Protein AF-A0A060C1J8-F1 (afdb_monomer)

InterPro domains:
  IPR013737 Bacterial alpha-L-rhamnosidase N-terminal [PF08531] (2-87)
  IPR016007 Alpha-L-rhamnosidase [PTHR33307] (3-125)

Foldseek 3Di:
DDDDAFDDDDWACEPQAAFDDPVRDGRPNHNDDDDWDWDWDQDPVRDIDIDTDDQADKDDDAQFPHDHPVPHTGGNPVGDPCCNPPPRHGPPIDGDDDDPDPPPDDDDDDPDDDDDDPDDDDDPDDDDPPPPDDDDDDDDDDDDDD

Sequence (146 aa):
HQGDIQLGVVVADGRYRGHLGYVDRRAVYGSRLALLAQIEILTADGSTQRVVTDERWMVGHGPIRHADPIHGERVDLRVDSRWLEPGQLPPGARAAVLHRGHVTRRLVAEDVDRVQQIGQRSAVSHVSPSARRCSTSVRISQAQRA

Structure (mmCIF, N/CA/C/O backbone):
data_AF-A0A060C1J8-F1
#
_entry.id   AF-A0A060C1J8-F1
#
loop_
_atom_site.group_PDB
_atom_site.id
_atom_site.type_symbol
_atom_site.label_atom_id
_atom_site.label_alt_id
_atom_site.label_comp_id
_atom_site.label_asym_id
_atom_site.label_entity_id
_atom_site.label_seq_id
_atom_site.pdbx_PDB_ins_code
_atom_site.Cartn_x
_atom_site.Cartn_y
_atom_site.Cartn_z
_atom_site.occupancy
_atom_site.B_iso_or_equiv
_atom_site.auth_seq_id
_atom_site.auth_comp_id
_atom_site.auth_asym_id
_atom_site.auth_atom_id
_atom_site.pdbx_PDB_model_num
ATOM 1 N N . HIS A 1 1 ? -8.556 17.235 18.858 1.00 50.66 1 HIS A N 1
ATOM 2 C CA . HIS A 1 1 ? -9.672 17.664 17.990 1.00 50.66 1 HIS A CA 1
ATOM 3 C C . HIS A 1 1 ? -10.603 16.486 17.776 1.00 50.66 1 HIS A C 1
ATOM 5 O O . HIS A 1 1 ? -10.103 15.376 17.654 1.00 50.66 1 HIS A O 1
ATOM 11 N N . GLN A 1 2 ? -11.917 16.711 17.792 1.00 70.19 2 GLN A N 1
ATOM 12 C CA . GLN A 1 2 ? -12.904 15.695 17.416 1.00 70.19 2 GLN A CA 1
ATOM 13 C C . GLN A 1 2 ? -13.219 15.844 15.927 1.00 70.19 2 GLN A C 1
ATOM 15 O O . GLN A 1 2 ? -13.367 16.966 15.445 1.00 70.19 2 GLN A O 1
ATOM 20 N N . GLY A 1 3 ? -13.278 14.725 15.215 1.00 82.75 3 GLY A N 1
ATOM 21 C CA . GLY A 1 3 ? -13.577 14.670 13.790 1.00 82.75 3 GLY A CA 1
ATOM 22 C C . GLY A 1 3 ? -13.433 13.248 13.263 1.00 82.75 3 GLY A C 1
ATOM 23 O O . GLY A 1 3 ? -12.759 12.421 13.882 1.00 82.75 3 GLY A O 1
ATOM 24 N N . ASP A 1 4 ? -14.072 12.978 12.130 1.00 88.25 4 ASP A N 1
ATOM 25 C CA . ASP A 1 4 ? -13.974 11.687 11.460 1.00 88.25 4 ASP A CA 1
ATOM 26 C C . ASP A 1 4 ? -12.592 11.532 10.820 1.00 88.25 4 ASP A C 1
ATOM 28 O O . ASP A 1 4 ? -12.100 12.427 10.129 1.00 88.25 4 ASP A O 1
ATOM 32 N N . ILE A 1 5 ? -11.962 10.380 11.050 1.00 89.69 5 ILE A N 1
ATOM 33 C CA . ILE A 1 5 ? -10.663 10.032 10.474 1.00 89.69 5 ILE A CA 1
ATOM 34 C C . ILE A 1 5 ? -10.876 8.877 9.505 1.00 89.69 5 ILE A C 1
ATOM 36 O O . ILE A 1 5 ? -11.302 7.793 9.903 1.00 89.69 5 ILE A O 1
ATOM 40 N N . GLN A 1 6 ? -10.528 9.098 8.242 1.00 91.44 6 GLN A N 1
ATOM 41 C CA . GLN A 1 6 ? -10.456 8.052 7.231 1.00 91.44 6 GLN A CA 1
ATOM 42 C C . GLN A 1 6 ? -9.009 7.577 7.106 1.00 91.44 6 GLN A C 1
ATOM 44 O O . GLN A 1 6 ? -8.090 8.378 6.936 1.00 91.44 6 GLN A O 1
ATOM 49 N N . LEU A 1 7 ? -8.804 6.264 7.171 1.00 92.38 7 LEU A N 1
ATOM 50 C CA . LEU A 1 7 ? -7.506 5.639 6.939 1.00 92.38 7 LEU A CA 1
ATOM 51 C C . LEU A 1 7 ? -7.546 4.887 5.617 1.00 92.38 7 LEU A C 1
ATOM 53 O O . LEU A 1 7 ? -8.379 4.006 5.412 1.00 92.38 7 LEU A O 1
ATOM 57 N N . GLY A 1 8 ? -6.616 5.220 4.732 1.00 93.56 8 GLY A N 1
ATOM 58 C CA . GLY A 1 8 ? -6.498 4.589 3.431 1.00 93.56 8 GLY A CA 1
ATOM 59 C C . GLY A 1 8 ? -5.079 4.135 3.153 1.00 93.56 8 GLY A C 1
ATOM 60 O O . GLY A 1 8 ? -4.119 4.842 3.448 1.00 93.56 8 GLY A O 1
ATOM 61 N N . VAL A 1 9 ? -4.946 2.948 2.564 1.00 95.38 9 VAL A N 1
ATOM 62 C CA . VAL A 1 9 ? -3.652 2.378 2.186 1.00 95.38 9 VAL A CA 1
ATOM 63 C C . VAL A 1 9 ? -3.738 1.829 0.771 1.00 95.38 9 VAL A C 1
ATOM 65 O O . VAL A 1 9 ? -4.643 1.065 0.439 1.00 95.38 9 VAL A O 1
ATOM 68 N N . VAL A 1 10 ? -2.763 2.192 -0.059 1.00 95.06 10 VAL A N 1
ATOM 69 C CA . VAL A 1 10 ? -2.554 1.572 -1.368 1.00 95.06 10 VAL A CA 1
ATOM 70 C C . VAL A 1 10 ? -1.556 0.433 -1.207 1.00 95.06 10 VAL A C 1
ATOM 72 O O . VAL A 1 10 ? -0.447 0.636 -0.720 1.00 95.06 10 VAL A O 1
ATOM 75 N N . VAL A 1 11 ? -1.937 -0.767 -1.642 1.00 95.75 11 VAL A N 1
ATOM 76 C CA . VAL A 1 11 ? -1.046 -1.933 -1.667 1.00 95.75 11 VAL A CA 1
ATOM 77 C C . VAL A 1 11 ? -0.688 -2.233 -3.122 1.00 95.75 11 VAL A C 1
ATOM 79 O O . VAL A 1 11 ? -1.551 -2.635 -3.903 1.00 95.75 11 VAL A O 1
ATOM 82 N N . ALA A 1 12 ? 0.573 -2.008 -3.491 1.00 96.00 12 ALA A N 1
ATOM 83 C CA . ALA A 1 12 ? 1.104 -2.268 -4.831 1.00 96.00 12 ALA A CA 1
ATOM 84 C C . ALA A 1 12 ? 1.678 -3.692 -4.958 1.00 96.00 12 ALA A C 1
ATOM 86 O O . ALA A 1 12 ? 1.848 -4.392 -3.960 1.00 96.00 12 ALA A O 1
ATOM 87 N N . ASP A 1 13 ? 2.009 -4.119 -6.183 1.00 95.81 13 ASP A N 1
ATOM 88 C CA . ASP A 1 13 ? 2.590 -5.448 -6.424 1.00 95.81 13 ASP A CA 1
ATOM 89 C C . ASP A 1 13 ? 3.964 -5.603 -5.756 1.00 95.81 13 ASP A C 1
ATOM 91 O O . ASP A 1 13 ? 4.250 -6.637 -5.135 1.00 95.81 13 ASP A O 1
ATOM 95 N N . GLY A 1 14 ? 4.793 -4.559 -5.869 1.00 93.75 14 GLY A N 1
ATOM 96 C CA . GLY A 1 14 ? 6.137 -4.499 -5.299 1.00 93.75 14 GLY A CA 1
ATOM 97 C C . GLY A 1 14 ? 6.995 -5.709 -5.676 1.00 93.75 14 GLY A C 1
ATOM 98 O O . GLY A 1 14 ? 6.727 -6.419 -6.640 1.00 93.75 14 GLY A O 1
ATOM 99 N N . ARG A 1 15 ? 8.027 -5.996 -4.877 1.00 94.38 15 ARG A N 1
ATOM 100 C CA . ARG A 1 15 ? 8.834 -7.217 -5.065 1.00 94.38 15 ARG A CA 1
ATOM 101 C C . ARG A 1 15 ? 8.093 -8.491 -4.646 1.00 94.38 15 ARG A C 1
ATOM 103 O O . ARG A 1 15 ? 8.505 -9.572 -5.043 1.00 94.38 15 ARG A O 1
ATOM 110 N N . TYR A 1 16 ? 7.036 -8.374 -3.835 1.00 93.69 16 TYR A N 1
ATOM 111 C CA . TYR A 1 16 ? 6.304 -9.521 -3.289 1.00 93.69 16 TYR A CA 1
ATOM 112 C C . TYR A 1 16 ? 5.568 -10.298 -4.390 1.00 93.69 16 TYR A C 1
ATOM 114 O O . TYR A 1 16 ? 5.761 -11.509 -4.537 1.00 93.69 16 TYR A O 1
ATOM 122 N N . ARG A 1 17 ? 4.752 -9.581 -5.176 1.00 94.94 17 ARG A N 1
ATOM 123 C CA . ARG A 1 17 ? 3.934 -10.147 -6.256 1.00 94.94 17 ARG A CA 1
ATOM 124 C C . ARG A 1 17 ? 4.367 -9.705 -7.656 1.00 94.94 17 ARG A C 1
ATOM 126 O O . ARG A 1 17 ? 4.057 -10.411 -8.618 1.00 94.94 17 ARG A O 1
ATOM 133 N N . GLY A 1 18 ? 5.032 -8.557 -7.777 1.00 95.75 18 GLY A N 1
ATOM 134 C CA . GLY A 1 18 ? 5.481 -8.005 -9.056 1.00 95.75 18 GLY A CA 1
ATOM 135 C C . GLY A 1 18 ? 6.614 -8.807 -9.687 1.00 95.75 18 GLY A C 1
ATOM 136 O O . GLY A 1 18 ? 6.995 -9.874 -9.193 1.00 95.75 18 GLY A O 1
ATOM 137 N N . HIS A 1 19 ? 7.120 -8.304 -10.805 1.00 97.00 19 HIS A N 1
ATOM 138 C CA . HIS A 1 19 ? 8.220 -8.915 -11.527 1.00 97.00 19 HIS A CA 1
ATOM 139 C C . HIS A 1 19 ? 9.559 -8.563 -10.880 1.00 97.00 19 HIS A C 1
ATOM 141 O O . HIS A 1 19 ? 9.763 -7.463 -10.355 1.00 97.00 19 HIS A O 1
ATOM 147 N N . LEU A 1 20 ? 10.472 -9.535 -10.869 1.00 95.38 20 LEU A N 1
ATOM 148 C CA . LEU A 1 20 ? 11.740 -9.416 -10.170 1.00 95.38 20 LEU A CA 1
ATOM 149 C C . LEU A 1 20 ? 12.903 -10.044 -10.939 1.00 95.38 20 LEU A C 1
ATOM 151 O O . LEU A 1 20 ? 12.845 -11.184 -11.404 1.00 95.38 20 LEU A O 1
ATOM 155 N N . GLY A 1 21 ? 14.018 -9.311 -10.926 1.00 90.75 21 GLY A N 1
ATOM 156 C CA . GLY A 1 21 ? 15.304 -9.757 -11.440 1.00 90.75 21 GLY A CA 1
ATOM 157 C C . GLY A 1 21 ? 15.371 -9.763 -12.963 1.00 90.75 21 GLY A C 1
ATOM 158 O O . GLY A 1 21 ? 14.398 -9.504 -13.658 1.00 90.75 21 GLY A O 1
ATOM 159 N N . TYR A 1 22 ? 16.553 -10.089 -13.477 1.00 89.81 22 TYR A N 1
ATOM 160 C CA . TYR A 1 22 ? 16.813 -10.141 -14.917 1.00 89.81 22 TYR A CA 1
ATOM 161 C C . TYR A 1 22 ? 15.908 -11.135 -15.664 1.00 89.81 22 TYR A C 1
ATOM 163 O O . TYR A 1 22 ? 15.565 -10.923 -16.819 1.00 89.81 22 TYR A O 1
ATOM 171 N N . VAL A 1 23 ? 15.504 -12.214 -14.990 1.00 93.62 23 VAL A N 1
ATOM 172 C CA . VAL A 1 23 ? 14.622 -13.254 -15.544 1.00 93.62 23 VAL A CA 1
ATOM 173 C C . VAL A 1 23 ? 13.134 -12.887 -15.501 1.00 93.62 23 VAL A C 1
ATOM 175 O O . VAL A 1 23 ? 12.310 -13.748 -15.795 1.00 93.62 23 VAL A O 1
ATOM 178 N N . ASP A 1 24 ? 12.796 -11.663 -15.081 1.00 95.75 24 ASP A N 1
ATOM 179 C CA . ASP A 1 24 ? 11.433 -11.117 -15.072 1.00 95.75 24 ASP A CA 1
ATOM 180 C C . ASP A 1 24 ? 10.399 -12.041 -14.396 1.00 95.75 24 ASP A C 1
ATOM 182 O O . ASP A 1 24 ? 9.270 -12.240 -14.844 1.00 95.75 24 ASP A O 1
ATOM 186 N N . ARG A 1 25 ? 10.792 -12.687 -13.290 1.00 96.00 25 ARG A N 1
ATOM 187 C CA . ARG A 1 25 ? 9.912 -13.647 -12.613 1.00 96.00 25 ARG A CA 1
ATOM 188 C C . ARG A 1 25 ? 8.884 -12.917 -11.766 1.00 96.00 25 ARG A C 1
ATOM 190 O O . ARG A 1 25 ? 9.241 -12.147 -10.878 1.00 96.00 25 ARG A O 1
ATOM 197 N N . ARG A 1 26 ? 7.609 -13.234 -11.985 1.00 96.12 26 ARG A N 1
ATOM 198 C CA . ARG A 1 26 ? 6.479 -12.693 -11.224 1.00 96.12 26 ARG A CA 1
ATOM 199 C C . ARG A 1 26 ? 6.134 -13.552 -10.006 1.00 96.12 26 ARG A C 1
ATOM 201 O O . ARG A 1 26 ? 6.270 -14.772 -10.047 1.00 96.12 26 ARG A O 1
ATOM 208 N N . ALA A 1 27 ? 5.602 -12.921 -8.958 1.00 94.69 27 ALA A N 1
ATOM 209 C CA . ALA A 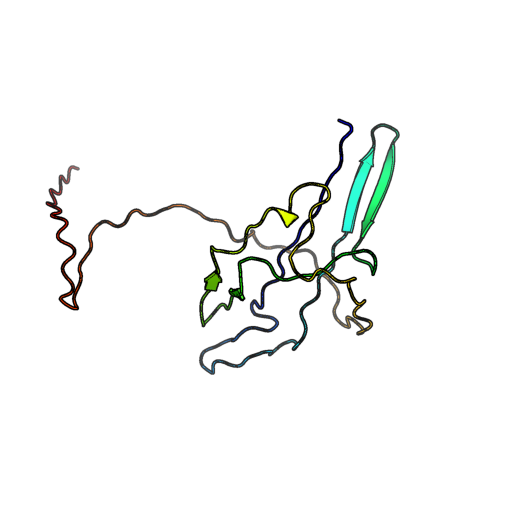1 27 ? 5.016 -13.586 -7.789 1.00 94.69 27 ALA A CA 1
ATOM 210 C C . ALA A 1 27 ? 5.969 -14.533 -7.041 1.00 94.69 27 ALA A C 1
ATOM 212 O O . ALA A 1 27 ? 5.555 -15.577 -6.542 1.00 94.69 27 ALA A O 1
ATOM 213 N N . VAL A 1 28 ? 7.241 -14.135 -6.931 1.00 94.50 28 VAL A N 1
ATOM 214 C CA . VAL A 1 28 ? 8.306 -14.918 -6.280 1.00 94.50 28 VAL A CA 1
ATOM 215 C C . VAL A 1 28 ? 7.979 -15.255 -4.821 1.00 94.50 28 VAL A C 1
ATOM 217 O O . VAL A 1 28 ? 8.325 -16.340 -4.358 1.00 94.50 28 VAL A O 1
ATOM 220 N N . TYR A 1 29 ? 7.307 -14.354 -4.096 1.00 91.56 29 TYR A N 1
ATOM 221 C CA . TYR A 1 29 ? 6.981 -14.551 -2.678 1.00 91.56 29 TYR A CA 1
ATOM 222 C C . TYR A 1 29 ? 5.512 -14.902 -2.433 1.00 91.56 29 TYR A C 1
ATOM 224 O O . TYR A 1 29 ? 5.188 -15.513 -1.416 1.00 91.56 29 TYR A O 1
ATOM 232 N N . GLY A 1 30 ? 4.621 -14.524 -3.348 1.00 91.94 30 GLY A N 1
ATOM 233 C CA . GLY A 1 30 ? 3.207 -14.854 -3.263 1.00 91.94 30 GLY A CA 1
ATOM 234 C C . GLY A 1 30 ? 2.376 -14.189 -4.353 1.00 91.94 30 GLY A C 1
ATOM 235 O O . GLY A 1 30 ? 2.762 -13.192 -4.962 1.00 91.94 30 GLY A O 1
ATOM 236 N N . SER A 1 31 ? 1.194 -14.749 -4.603 1.00 92.38 31 SER A N 1
ATOM 237 C CA . SER A 1 31 ? 0.284 -14.305 -5.667 1.00 92.38 31 SER A CA 1
ATOM 238 C C . SER A 1 31 ? -0.834 -13.373 -5.183 1.00 92.38 31 SER A C 1
ATOM 240 O O . SER A 1 31 ? -1.590 -12.832 -5.997 1.00 92.38 31 SER A O 1
ATOM 242 N N . ARG A 1 32 ? -0.948 -13.134 -3.871 1.00 91.38 32 ARG A N 1
ATOM 243 C CA . ARG A 1 32 ? -2.032 -12.349 -3.267 1.00 91.38 32 ARG A CA 1
ATOM 244 C C . ARG A 1 32 ? -1.484 -11.222 -2.402 1.00 91.38 32 ARG A C 1
ATOM 246 O O . ARG A 1 32 ? -0.679 -11.467 -1.518 1.00 91.38 32 ARG A O 1
ATOM 253 N N . LEU A 1 33 ? -1.959 -10.003 -2.643 1.00 92.62 33 LEU A N 1
ATOM 254 C CA . LEU A 1 33 ? -1.644 -8.863 -1.786 1.00 92.62 33 LEU A CA 1
ATOM 255 C C . LEU A 1 33 ? -2.413 -8.944 -0.472 1.00 92.62 33 LEU A C 1
ATOM 257 O O . LEU A 1 33 ? -3.566 -9.385 -0.440 1.00 92.62 33 LEU A O 1
ATOM 261 N N . ALA A 1 34 ? -1.761 -8.484 0.587 1.00 93.31 34 ALA A N 1
ATOM 262 C CA . ALA A 1 34 ? -2.315 -8.364 1.921 1.00 93.31 34 ALA A CA 1
ATOM 263 C C . ALA A 1 34 ? -1.717 -7.128 2.602 1.00 93.31 34 ALA A C 1
ATOM 265 O O . ALA A 1 34 ? -0.615 -6.697 2.263 1.00 93.31 34 ALA A O 1
ATOM 266 N N . LEU A 1 35 ? -2.457 -6.582 3.561 1.00 95.06 35 LEU A N 1
ATOM 267 C CA . LEU A 1 35 ? -2.014 -5.519 4.450 1.00 95.06 35 LEU A CA 1
ATOM 268 C C . LEU A 1 35 ? -2.090 -6.041 5.882 1.00 95.06 35 LEU A C 1
ATOM 270 O O . LEU A 1 35 ? -3.067 -6.693 6.246 1.00 95.06 35 LEU A O 1
ATOM 274 N N . LEU A 1 36 ? -1.078 -5.716 6.675 1.00 93.81 36 LEU A N 1
ATOM 275 C CA . LEU A 1 36 ? -1.102 -5.838 8.123 1.00 93.81 36 LEU A CA 1
ATOM 276 C C . LEU A 1 36 ? -0.782 -4.458 8.686 1.00 93.81 36 LEU A C 1
ATOM 278 O O . LEU A 1 36 ? 0.286 -3.918 8.400 1.00 93.81 36 LEU A O 1
ATOM 282 N N . ALA A 1 37 ? -1.704 -3.887 9.453 1.00 95.44 37 ALA A N 1
ATOM 283 C CA . ALA A 1 37 ? -1.497 -2.599 10.099 1.00 95.44 37 ALA A CA 1
ATOM 284 C C . ALA A 1 37 ? -2.140 -2.582 11.486 1.00 95.44 37 ALA A C 1
ATOM 286 O O . ALA A 1 37 ? -3.188 -3.189 11.712 1.00 95.44 37 ALA A O 1
ATOM 287 N N . GLN A 1 38 ? -1.495 -1.861 12.399 1.00 96.00 38 GLN A N 1
ATOM 288 C CA . GLN A 1 38 ? -1.994 -1.547 13.729 1.00 96.00 38 GLN A CA 1
ATOM 289 C C . GLN A 1 38 ? -1.630 -0.100 14.033 1.00 96.00 38 GLN A C 1
ATOM 291 O O . GLN A 1 38 ? -0.478 0.301 13.887 1.00 96.00 38 GLN A O 1
ATOM 296 N N . ILE A 1 39 ? -2.624 0.669 14.450 1.00 95.56 39 ILE A N 1
ATOM 297 C CA . ILE A 1 39 ? -2.477 2.047 14.896 1.00 95.56 39 ILE A CA 1
ATOM 298 C C . ILE A 1 39 ? -2.914 2.081 16.351 1.00 95.56 39 ILE A C 1
ATOM 300 O O . ILE A 1 39 ? -4.006 1.616 16.686 1.00 95.56 39 ILE A O 1
ATOM 304 N N . GLU A 1 40 ? -2.053 2.618 17.206 1.00 96.31 40 GLU A N 1
ATOM 305 C CA . GLU A 1 40 ? -2.329 2.821 18.623 1.00 96.31 40 GLU A CA 1
ATOM 306 C C . GLU A 1 40 ? -2.498 4.316 18.881 1.00 96.31 40 GLU A C 1
ATOM 308 O O . GLU A 1 40 ? -1.624 5.118 18.554 1.00 96.31 40 GLU A O 1
ATOM 313 N N . ILE A 1 41 ? -3.646 4.692 19.435 1.00 93.94 41 ILE A N 1
ATOM 314 C CA . ILE A 1 41 ? -4.006 6.071 19.748 1.00 93.94 41 ILE A CA 1
ATOM 315 C C . ILE A 1 41 ? -3.997 6.198 21.266 1.00 93.94 41 ILE A C 1
ATOM 317 O O . ILE A 1 41 ? -4.888 5.673 21.933 1.00 93.94 41 ILE A O 1
ATOM 321 N N . LEU A 1 42 ? -2.985 6.884 21.795 1.00 95.44 42 LEU A N 1
ATOM 322 C CA . LEU A 1 42 ? -2.918 7.266 23.201 1.00 95.44 42 LEU A CA 1
ATOM 323 C C . LEU A 1 42 ? -3.751 8.531 23.413 1.00 95.44 42 LEU A C 1
ATOM 325 O O . LEU A 1 42 ? -3.484 9.573 22.809 1.00 95.44 42 LEU A O 1
ATOM 329 N N . THR A 1 43 ? -4.766 8.440 24.259 1.00 91.19 43 THR A N 1
ATOM 330 C CA . THR A 1 43 ? -5.658 9.555 24.582 1.00 91.19 43 THR A CA 1
ATOM 331 C C . THR A 1 43 ? -5.177 10.306 25.822 1.00 91.19 43 THR A C 1
ATOM 333 O O . THR A 1 43 ? -4.353 9.823 26.599 1.00 91.19 43 THR A O 1
ATOM 336 N N . ALA A 1 44 ? -5.693 11.522 26.021 1.00 93.75 44 ALA A N 1
ATOM 337 C CA . ALA A 1 44 ? -5.286 12.391 27.129 1.00 93.75 44 ALA A CA 1
ATOM 338 C C . ALA A 1 44 ? -5.634 11.828 28.521 1.00 93.75 44 ALA A C 1
ATOM 340 O O . ALA A 1 44 ? -5.016 12.217 29.507 1.00 93.75 44 ALA A O 1
ATOM 341 N N . ASP A 1 45 ? -6.602 10.912 28.600 1.00 94.12 45 ASP A N 1
ATOM 342 C CA . ASP A 1 45 ? -6.966 10.190 29.824 1.00 94.12 45 ASP A CA 1
ATOM 343 C C . ASP A 1 45 ? -6.061 8.973 30.108 1.00 94.12 45 ASP A C 1
ATOM 345 O O . ASP A 1 45 ? -6.259 8.273 31.099 1.00 94.12 45 ASP A O 1
ATOM 349 N N . GLY A 1 46 ? -5.063 8.717 29.255 1.00 94.75 46 GLY A N 1
ATOM 350 C CA . GLY A 1 46 ? -4.126 7.60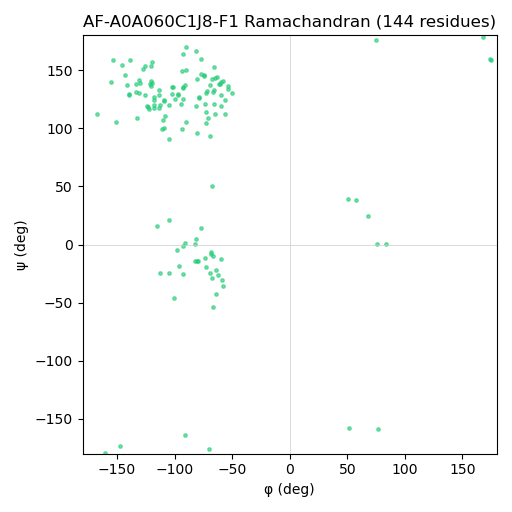4 29.386 1.00 94.75 46 GLY A CA 1
ATOM 351 C C . GLY A 1 46 ? -4.626 6.272 28.822 1.00 94.75 46 GLY A C 1
ATOM 352 O O . GLY A 1 46 ? -3.889 5.287 28.886 1.00 94.75 46 GLY A O 1
ATOM 353 N N . SER A 1 47 ? -5.836 6.206 28.256 1.00 95.81 47 SER A N 1
ATOM 354 C CA . SER A 1 47 ? -6.307 4.996 27.574 1.00 95.81 47 SER A CA 1
ATOM 355 C C . SER A 1 47 ? -5.678 4.835 26.180 1.00 95.81 47 SER A C 1
ATOM 357 O O . SER A 1 47 ? -5.108 5.762 25.604 1.00 95.81 47 SER A O 1
ATOM 359 N N . THR A 1 48 ? -5.695 3.610 25.646 1.00 96.62 48 THR A N 1
ATOM 360 C CA . THR A 1 48 ? -5.173 3.307 24.304 1.00 96.62 48 THR A CA 1
ATOM 361 C C . THR A 1 48 ? -6.266 2.687 23.453 1.00 96.62 48 THR A C 1
ATOM 363 O O . THR A 1 48 ? -6.730 1.581 23.732 1.00 96.62 48 THR A O 1
ATOM 366 N N . GLN A 1 49 ? -6.641 3.372 22.377 1.00 94.38 49 GLN A N 1
ATOM 367 C CA . GLN A 1 49 ? -7.501 2.814 21.342 1.00 94.38 49 GLN A CA 1
ATOM 368 C C . GLN A 1 49 ? -6.640 2.171 20.252 1.00 94.38 49 GLN A C 1
ATOM 370 O O . GLN A 1 49 ? -5.640 2.741 19.820 1.00 94.38 49 GLN A O 1
ATOM 375 N N . ARG A 1 50 ? -7.036 0.985 19.781 1.00 95.75 50 ARG A N 1
ATOM 376 C CA . ARG A 1 50 ? -6.360 0.290 18.681 1.00 95.75 50 ARG A CA 1
ATOM 377 C C . ARG A 1 50 ? -7.251 0.210 17.454 1.00 95.75 50 ARG A C 1
ATOM 379 O O . ARG A 1 50 ? -8.401 -0.209 17.550 1.00 95.75 50 ARG A O 1
ATOM 386 N N . VAL A 1 51 ? -6.683 0.548 16.302 1.00 94.88 51 VAL A N 1
ATOM 387 C CA . VAL A 1 51 ? -7.264 0.277 14.985 1.00 94.88 51 VAL A CA 1
ATOM 388 C C . VAL A 1 51 ? -6.357 -0.730 14.294 1.00 94.88 51 VAL A C 1
ATOM 390 O O . VAL A 1 51 ? -5.183 -0.450 14.065 1.00 94.88 51 VAL A O 1
ATOM 393 N N . VAL A 1 52 ? -6.882 -1.915 13.996 1.00 96.00 52 VAL A N 1
ATOM 394 C CA . VAL A 1 52 ? -6.131 -3.018 13.380 1.00 96.00 52 VAL A CA 1
ATOM 395 C C . VAL A 1 52 ? -6.746 -3.399 12.040 1.00 96.00 52 VAL A C 1
ATOM 397 O O . VAL A 1 52 ? -7.923 -3.140 11.792 1.00 96.00 52 VAL A O 1
ATOM 400 N N . THR A 1 53 ? -5.959 -4.013 11.161 1.00 95.00 53 THR A N 1
ATOM 401 C CA . THR A 1 53 ? -6.489 -4.668 9.959 1.00 95.00 53 THR A CA 1
ATOM 402 C C . THR A 1 53 ? -7.346 -5.873 10.331 1.00 95.00 53 THR A C 1
ATOM 404 O O . THR A 1 53 ? -6.841 -6.813 10.942 1.00 95.00 53 THR A O 1
ATOM 407 N N . ASP A 1 54 ? -8.612 -5.855 9.919 1.00 94.12 54 ASP A N 1
ATOM 408 C CA . ASP A 1 54 ? -9.612 -6.907 10.131 1.00 94.12 54 ASP A CA 1
ATOM 409 C C . ASP A 1 54 ? -10.605 -6.976 8.943 1.00 94.12 54 ASP A C 1
ATOM 411 O O . ASP A 1 54 ? -10.428 -6.305 7.921 1.00 94.12 54 ASP A O 1
ATOM 415 N N . GLU A 1 55 ? -11.654 -7.797 9.047 1.00 94.62 55 GLU A N 1
ATOM 416 C CA . GLU A 1 55 ? -12.690 -7.934 8.013 1.00 94.62 55 GLU A CA 1
ATOM 417 C C . GLU A 1 55 ? -13.593 -6.696 7.833 1.00 94.62 55 GLU A C 1
ATOM 419 O O . GLU A 1 55 ? -14.384 -6.660 6.889 1.00 94.62 55 GLU A O 1
ATOM 424 N N . ARG A 1 56 ? -13.495 -5.675 8.698 1.00 93.69 56 ARG A N 1
ATOM 425 C CA . ARG A 1 56 ? -14.283 -4.432 8.588 1.00 93.69 56 ARG A CA 1
ATOM 426 C C . ARG A 1 56 ? -13.676 -3.442 7.598 1.00 93.69 56 ARG A C 1
ATOM 428 O O . ARG A 1 56 ? -14.344 -2.492 7.198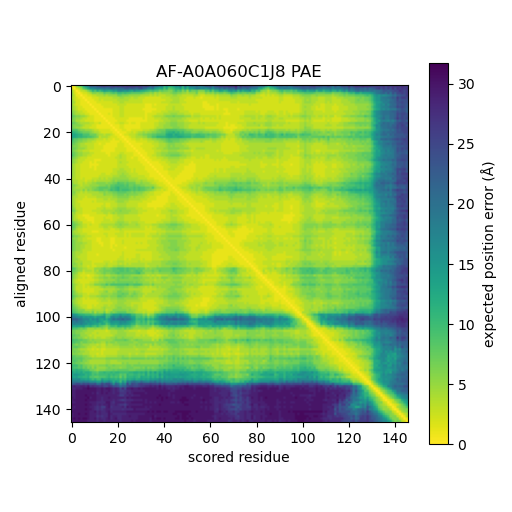 1.00 93.69 56 ARG A O 1
ATOM 435 N N . TRP A 1 57 ? -12.428 -3.658 7.187 1.00 95.38 57 TRP A N 1
ATOM 436 C CA . TRP A 1 57 ? -11.791 -2.852 6.152 1.00 95.38 57 TRP A CA 1
ATOM 437 C C . TRP A 1 57 ? -12.487 -3.038 4.805 1.00 95.38 57 TRP A C 1
ATOM 439 O O . TRP A 1 57 ? -12.875 -4.144 4.431 1.00 95.38 57 TRP A O 1
ATOM 449 N N . MET A 1 58 ? -12.581 -1.956 4.037 1.00 95.75 58 MET A N 1
ATOM 450 C CA . MET A 1 58 ? -13.092 -1.983 2.670 1.00 95.75 58 MET A CA 1
ATOM 451 C C . MET A 1 58 ? -11.932 -1.949 1.677 1.00 95.75 58 MET A C 1
ATOM 453 O O . MET A 1 58 ? -10.998 -1.163 1.818 1.00 95.75 58 MET A O 1
ATOM 457 N N . VAL A 1 59 ? -11.994 -2.794 0.649 1.00 95.56 59 VAL A N 1
ATOM 458 C CA . VAL A 1 59 ? -10.987 -2.879 -0.415 1.00 95.56 59 VAL A CA 1
ATOM 459 C C . VAL A 1 59 ? -11.621 -2.615 -1.772 1.00 95.56 59 VAL A C 1
ATOM 461 O O . VAL A 1 59 ? -12.692 -3.132 -2.078 1.00 95.56 59 VAL A O 1
ATOM 464 N N . GLY A 1 60 ? -10.937 -1.849 -2.616 1.00 93.75 60 GLY A N 1
ATOM 465 C CA . GLY A 1 60 ? -11.355 -1.551 -3.983 1.00 93.75 60 GLY A CA 1
ATOM 466 C C . GLY A 1 60 ? -10.175 -1.071 -4.822 1.00 93.75 60 GLY A C 1
ATOM 467 O O . GLY A 1 60 ? -9.043 -1.007 -4.340 1.00 93.75 60 GLY A O 1
ATOM 468 N N . HIS A 1 61 ? -10.429 -0.755 -6.089 1.00 91.62 61 HIS A N 1
ATOM 469 C CA . HIS A 1 61 ? -9.390 -0.264 -6.991 1.00 91.62 61 HIS A CA 1
ATOM 470 C C . HIS A 1 61 ? -9.410 1.263 -7.075 1.00 91.62 61 HIS A C 1
ATOM 472 O O . HIS A 1 61 ? -10.443 1.853 -7.380 1.00 91.62 61 HIS A O 1
ATOM 478 N N . GLY A 1 62 ? -8.246 1.882 -6.880 1.00 92.31 62 GLY A N 1
ATOM 479 C CA . GLY A 1 62 ? -8.019 3.304 -7.138 1.00 92.31 62 GLY A CA 1
ATOM 480 C C . GLY A 1 62 ? -7.523 3.585 -8.567 1.00 92.31 62 GLY A C 1
ATOM 481 O O . GLY A 1 62 ? -7.613 2.711 -9.442 1.00 92.31 62 GLY A O 1
ATOM 482 N N . PRO A 1 63 ? -6.968 4.786 -8.814 1.00 94.50 63 PRO A N 1
ATOM 483 C CA . PRO A 1 63 ? -6.461 5.180 -10.131 1.00 94.50 63 PRO A CA 1
ATOM 484 C C . PRO A 1 63 ? -5.228 4.386 -10.572 1.00 94.50 63 PRO A C 1
ATOM 486 O O . PRO A 1 63 ? -5.044 4.160 -11.766 1.00 94.50 63 PRO A O 1
ATOM 489 N N . ILE A 1 64 ? -4.405 3.907 -9.636 1.00 94.81 64 ILE A N 1
ATOM 490 C CA . ILE A 1 64 ? -3.259 3.042 -9.940 1.00 94.81 64 ILE A CA 1
ATOM 491 C C . ILE A 1 64 ? -3.791 1.668 -10.368 1.00 94.81 64 ILE A C 1
ATOM 493 O O . ILE A 1 64 ? -4.330 0.907 -9.563 1.00 94.81 64 ILE A O 1
ATOM 497 N N . ARG A 1 65 ? -3.667 1.356 -11.662 1.00 93.31 65 ARG A N 1
ATOM 498 C CA . ARG A 1 65 ? -4.130 0.090 -12.259 1.00 93.31 65 ARG A CA 1
ATOM 499 C C . ARG A 1 65 ? -3.043 -0.974 -12.289 1.00 93.31 65 ARG A C 1
ATOM 501 O O . ARG A 1 65 ? -3.356 -2.160 -12.353 1.00 93.31 65 ARG A O 1
ATOM 508 N N . HIS A 1 66 ? -1.786 -0.548 -12.293 1.00 93.75 66 HIS A N 1
ATOM 509 C CA . HIS A 1 66 ? -0.610 -1.405 -12.247 1.00 93.75 66 HIS A CA 1
ATOM 510 C C . HIS A 1 66 ? 0.559 -0.609 -11.668 1.00 93.75 66 HIS A C 1
ATOM 512 O O . HIS A 1 66 ? 0.690 0.561 -12.013 1.00 93.75 66 HIS A O 1
ATOM 518 N N . ALA A 1 67 ? 1.374 -1.231 -10.820 1.00 96.25 67 ALA A N 1
ATOM 519 C CA . ALA A 1 67 ? 2.581 -0.63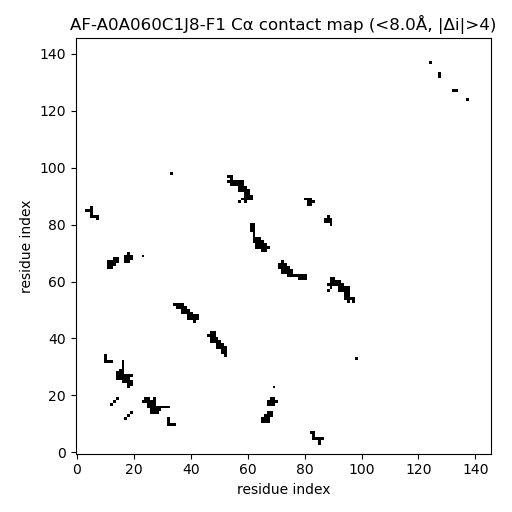6 -10.253 1.00 96.25 67 ALA A CA 1
ATOM 520 C C . ALA A 1 67 ? 3.590 -1.752 -9.972 1.00 96.25 67 ALA A C 1
ATOM 522 O O . ALA A 1 67 ? 3.416 -2.532 -9.031 1.00 96.25 67 ALA A O 1
ATOM 523 N N . ASP A 1 68 ? 4.615 -1.833 -10.813 1.00 95.88 68 ASP A N 1
ATOM 524 C CA . ASP A 1 68 ? 5.589 -2.916 -10.851 1.00 95.88 68 ASP A CA 1
ATOM 525 C C . ASP A 1 68 ? 7.021 -2.356 -10.931 1.00 95.88 68 ASP A C 1
ATOM 527 O O . ASP A 1 68 ? 7.263 -1.405 -11.678 1.00 95.88 68 ASP A O 1
ATOM 531 N N . PRO A 1 69 ? 7.990 -2.919 -10.183 1.00 93.00 69 PRO A N 1
ATOM 532 C CA . PRO A 1 69 ? 9.364 -2.419 -10.195 1.00 93.00 69 PRO A CA 1
ATOM 533 C C . PRO A 1 69 ? 10.070 -2.501 -11.557 1.00 93.00 69 PRO A C 1
ATOM 535 O O . PRO A 1 69 ? 11.000 -1.734 -11.790 1.00 93.00 69 PRO A O 1
ATOM 538 N N . ILE A 1 70 ? 9.671 -3.436 -12.425 1.00 95.69 70 ILE A N 1
ATOM 539 C CA . ILE A 1 70 ? 10.264 -3.658 -13.752 1.00 95.69 70 ILE A CA 1
ATOM 540 C C . ILE A 1 70 ? 9.396 -3.024 -14.840 1.00 95.69 70 ILE A C 1
ATOM 542 O O . ILE A 1 70 ? 9.909 -2.329 -15.714 1.00 95.69 70 ILE A O 1
ATOM 546 N N . HIS A 1 71 ? 8.080 -3.230 -14.780 1.00 95.88 71 HIS A N 1
ATOM 547 C CA . HIS A 1 71 ? 7.151 -2.788 -15.826 1.00 95.88 71 HIS A CA 1
ATOM 548 C C . HIS A 1 71 ? 6.566 -1.384 -15.614 1.00 95.88 71 HIS A C 1
ATOM 550 O O . HIS A 1 71 ? 5.793 -0.900 -16.444 1.00 95.88 71 HIS A O 1
ATOM 556 N N . GLY A 1 72 ? 6.965 -0.703 -14.540 1.00 95.94 72 GLY A N 1
ATOM 557 C CA . GLY A 1 72 ? 6.560 0.664 -14.244 1.00 95.94 72 GLY A CA 1
ATOM 558 C C . GLY A 1 72 ? 5.135 0.768 -13.703 1.00 95.94 72 GLY A C 1
ATOM 559 O O . GLY A 1 72 ? 4.566 -0.179 -13.157 1.00 95.94 72 GLY 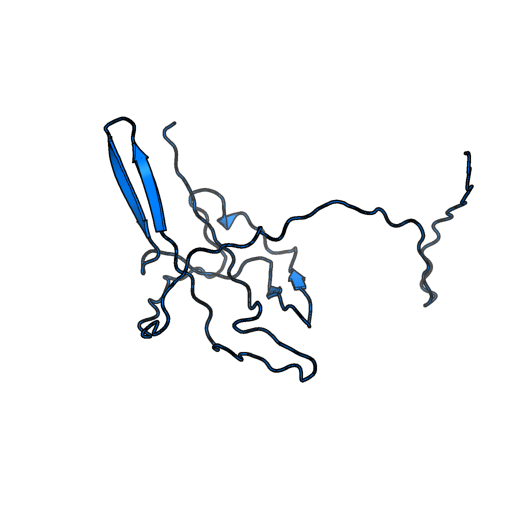A O 1
ATOM 560 N N . GLU A 1 73 ? 4.555 1.959 -13.832 1.00 97.19 73 GLU A N 1
ATOM 561 C CA . GLU A 1 73 ? 3.240 2.285 -13.287 1.00 97.19 73 GLU A CA 1
ATOM 562 C C . GLU A 1 73 ? 2.268 2.716 -14.390 1.00 97.19 73 GLU A C 1
ATOM 564 O O . GLU A 1 73 ? 2.624 3.446 -15.316 1.00 97.19 73 GLU A O 1
ATOM 569 N N . ARG A 1 74 ? 1.008 2.284 -14.271 1.00 96.88 74 ARG A N 1
ATOM 570 C CA . ARG A 1 74 ? -0.104 2.762 -15.096 1.00 96.88 74 ARG A CA 1
ATOM 571 C C . ARG A 1 74 ? -1.206 3.326 -14.212 1.00 96.88 74 ARG A C 1
ATOM 573 O O . ARG A 1 74 ? -1.842 2.585 -13.458 1.00 96.88 74 ARG A O 1
ATOM 580 N N . VAL A 1 75 ? -1.488 4.612 -14.398 1.00 96.75 75 VAL A N 1
ATOM 581 C CA . VAL A 1 75 ? -2.514 5.360 -13.666 1.00 96.75 75 VAL A CA 1
ATOM 582 C C . VAL A 1 75 ? -3.635 5.779 -14.617 1.00 96.75 75 VAL A C 1
ATOM 584 O O . VAL A 1 75 ? -3.383 6.348 -15.676 1.00 96.75 75 VAL A O 1
ATOM 587 N N . ASP A 1 76 ? -4.881 5.487 -14.249 1.00 95.50 76 ASP A N 1
ATOM 588 C CA . ASP A 1 76 ? -6.074 5.969 -14.944 1.00 95.50 76 ASP A CA 1
ATOM 589 C C . ASP A 1 76 ? -6.567 7.264 -14.292 1.00 95.50 76 ASP A C 1
ATOM 591 O O . ASP A 1 76 ? -7.250 7.233 -13.270 1.00 95.50 76 ASP A O 1
ATOM 595 N N . LEU A 1 77 ? -6.232 8.401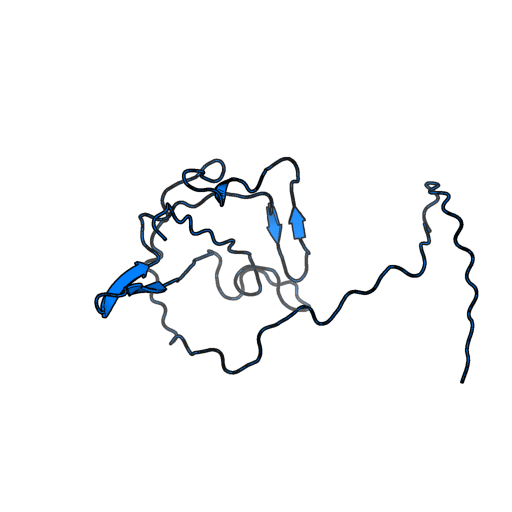 -14.905 1.00 95.50 77 LEU A N 1
ATOM 596 C CA . LEU A 1 77 ? -6.557 9.738 -14.390 1.00 95.50 77 LEU A CA 1
ATOM 597 C C . LEU A 1 77 ? -8.057 10.078 -14.424 1.00 95.50 77 LEU A C 1
ATOM 599 O O . LEU A 1 77 ? -8.455 11.124 -13.922 1.00 95.50 77 LEU A O 1
ATOM 603 N N . ARG A 1 78 ? -8.902 9.221 -15.013 1.00 93.00 78 ARG A N 1
ATOM 604 C CA . ARG A 1 78 ? -10.367 9.387 -14.988 1.00 93.00 78 ARG A CA 1
ATOM 605 C C . ARG A 1 78 ? -10.982 8.923 -13.669 1.00 93.00 78 ARG A C 1
ATOM 607 O O . ARG A 1 78 ? -12.152 9.194 -13.419 1.00 93.00 78 ARG A O 1
ATOM 614 N N . VAL A 1 79 ? -10.227 8.180 -12.861 1.00 91.25 79 VAL A N 1
ATOM 615 C CA . VAL A 1 79 ? -10.651 7.718 -11.539 1.00 91.25 79 VAL A CA 1
ATOM 616 C C . VAL A 1 79 ? -10.043 8.632 -10.492 1.00 91.25 79 VAL A C 1
ATOM 618 O O . VAL A 1 79 ? -8.833 8.831 -10.469 1.00 91.25 79 VAL A O 1
ATOM 621 N N . ASP A 1 80 ? -10.882 9.199 -9.633 1.00 88.62 80 ASP A N 1
ATOM 622 C CA . ASP A 1 80 ? -10.412 10.067 -8.561 1.00 88.62 80 ASP A CA 1
ATOM 623 C C . ASP A 1 80 ? -9.909 9.275 -7.337 1.00 88.62 80 ASP A C 1
ATOM 625 O O . ASP A 1 80 ? -10.130 8.067 -7.195 1.00 88.62 80 ASP A O 1
ATOM 629 N N . SER A 1 81 ? -9.213 9.982 -6.446 1.00 87.50 81 SER A N 1
ATOM 630 C CA . SER A 1 81 ? -8.717 9.453 -5.170 1.00 87.50 81 SER A CA 1
ATOM 631 C C . SER A 1 81 ? -9.537 9.933 -3.968 1.00 87.50 81 SER A C 1
ATOM 633 O O . SER A 1 81 ? -9.041 9.902 -2.845 1.00 87.50 81 SER A O 1
ATOM 635 N N . ARG A 1 82 ? -10.792 10.370 -4.168 1.00 89.81 82 ARG A N 1
ATOM 636 C CA . ARG A 1 82 ? -11.635 10.921 -3.088 1.00 89.81 82 ARG A CA 1
ATOM 637 C C . ARG A 1 82 ? -12.022 9.890 -2.037 1.00 89.81 82 ARG A C 1
ATOM 639 O O . ARG A 1 82 ? -12.520 10.264 -0.991 1.00 89.81 82 ARG A O 1
ATOM 646 N N . TRP A 1 83 ? -11.758 8.607 -2.272 1.00 89.94 83 TRP A N 1
ATOM 647 C CA . TRP A 1 83 ? -11.923 7.535 -1.288 1.00 89.94 83 TRP A CA 1
ATOM 648 C C . TRP A 1 83 ? -11.079 7.713 -0.007 1.00 89.94 83 TRP A C 1
ATOM 650 O O . TRP A 1 83 ? -11.309 7.004 0.972 1.00 89.94 83 TRP A O 1
ATOM 660 N N . LEU A 1 84 ? -10.109 8.638 -0.010 1.00 87.44 84 LEU A N 1
ATOM 661 C CA . LEU A 1 84 ? -9.373 9.068 1.184 1.00 87.44 84 LEU A CA 1
ATOM 662 C C . LEU A 1 84 ? -10.129 10.095 2.039 1.00 87.44 84 LEU A C 1
ATOM 664 O O . LEU A 1 84 ? -9.756 10.302 3.190 1.00 87.44 84 LEU A O 1
ATOM 668 N N . GLU A 1 85 ? -11.184 10.711 1.513 1.00 91.25 85 GLU A N 1
ATOM 669 C CA . GLU A 1 85 ? -12.036 11.618 2.276 1.00 91.25 85 GLU A CA 1
ATOM 670 C C . GLU A 1 85 ? -12.981 10.825 3.202 1.00 91.25 85 GLU A C 1
ATOM 672 O O . GLU A 1 85 ? -13.439 9.735 2.830 1.00 91.25 85 GLU A O 1
ATOM 677 N N . PRO A 1 86 ? -13.327 11.353 4.392 1.00 91.25 86 PRO A N 1
ATOM 678 C CA . PRO A 1 86 ? -14.280 10.717 5.297 1.00 91.25 86 PRO A CA 1
ATOM 679 C C . PRO A 1 86 ? -15.595 10.311 4.621 1.00 91.25 86 PRO A C 1
ATOM 681 O O . PRO A 1 86 ? -16.227 11.088 3.904 1.00 91.25 86 PRO A O 1
ATOM 684 N N . GLY A 1 87 ? -16.003 9.059 4.846 1.00 88.81 87 GLY A N 1
ATOM 685 C CA . GLY A 1 87 ? -17.253 8.501 4.321 1.00 88.81 87 GLY A CA 1
ATOM 686 C C . GLY A 1 87 ? -17.237 8.130 2.834 1.00 88.81 87 GLY A C 1
ATOM 687 O O . GLY A 1 87 ? -18.244 7.637 2.327 1.00 88.81 87 GLY A O 1
ATOM 688 N N . GLN A 1 88 ? -16.124 8.326 2.123 1.00 91.75 88 GLN A N 1
ATOM 689 C CA . GLN A 1 88 ? -15.979 7.892 0.735 1.00 91.75 88 GLN A CA 1
ATOM 690 C C . GLN A 1 88 ? -15.342 6.500 0.648 1.00 91.75 88 GLN A C 1
ATOM 692 O O . GLN A 1 88 ? -14.524 6.103 1.476 1.00 91.75 88 GLN A O 1
ATOM 697 N N . LEU A 1 89 ? -15.705 5.749 -0.393 1.00 91.62 89 LEU A N 1
ATOM 698 C CA . LEU A 1 89 ? -15.159 4.423 -0.677 1.00 91.62 89 LEU A CA 1
ATOM 699 C C . LEU A 1 89 ? -14.639 4.353 -2.114 1.00 91.62 89 LEU A C 1
ATOM 701 O O . LEU A 1 89 ? -15.172 5.032 -2.996 1.00 91.62 89 LEU A O 1
ATOM 705 N N . PRO A 1 90 ? -13.623 3.517 -2.387 1.00 91.00 90 PRO A N 1
ATOM 706 C CA . PRO A 1 90 ? -13.170 3.311 -3.752 1.00 91.00 90 PRO A CA 1
ATOM 707 C C . PRO A 1 90 ? -14.263 2.620 -4.590 1.00 91.00 90 PRO A C 1
ATOM 709 O O . PRO A 1 90 ? -15.065 1.847 -4.055 1.00 91.00 90 PRO A O 1
ATOM 712 N N . PRO A 1 91 ? -14.292 2.827 -5.917 1.00 88.56 91 PRO A N 1
ATOM 713 C CA . PRO A 1 91 ? -15.225 2.129 -6.794 1.00 88.56 91 PRO A CA 1
ATOM 714 C C . PRO A 1 91 ? -15.152 0.604 -6.635 1.00 88.56 91 PRO A C 1
ATOM 716 O O . PRO A 1 91 ? -14.068 0.012 -6.629 1.00 88.56 91 PRO A O 1
ATOM 719 N N . GLY A 1 92 ? -16.321 -0.036 -6.526 1.00 90.56 92 GLY A N 1
ATOM 720 C CA . GLY A 1 92 ? -16.424 -1.488 -6.355 1.00 90.56 92 GLY A CA 1
ATOM 721 C C . GLY A 1 92 ? -15.912 -1.991 -5.002 1.00 90.56 92 GLY A C 1
ATOM 722 O O . GLY A 1 92 ? -15.485 -3.144 -4.911 1.00 90.56 92 GLY A O 1
ATOM 723 N N . ALA A 1 93 ? -15.912 -1.131 -3.977 1.00 94.38 93 ALA A N 1
ATOM 724 C CA . ALA A 1 93 ? -15.496 -1.498 -2.634 1.00 94.38 93 ALA A CA 1
ATOM 725 C C . ALA A 1 93 ? -16.256 -2.726 -2.115 1.00 94.38 93 ALA A C 1
ATOM 727 O O . ALA A 1 93 ? -17.476 -2.835 -2.232 1.00 94.38 93 ALA A O 1
ATOM 728 N N . ARG A 1 94 ? -15.514 -3.638 -1.495 1.00 95.75 94 ARG A N 1
ATOM 729 C CA . ARG A 1 94 ? -16.029 -4.837 -0.828 1.00 95.75 94 ARG A CA 1
ATOM 730 C C . ARG A 1 94 ? -15.293 -5.055 0.485 1.00 95.75 94 ARG A C 1
ATOM 732 O O . ARG A 1 94 ? -14.174 -4.570 0.634 1.00 95.75 94 ARG A O 1
ATOM 739 N N . ALA A 1 95 ? -15.891 -5.806 1.401 1.00 95.81 95 ALA A N 1
ATOM 740 C CA . ALA A 1 95 ? -15.228 -6.168 2.648 1.00 95.81 95 ALA A CA 1
ATOM 741 C C . ALA A 1 95 ? -13.911 -6.918 2.378 1.00 95.81 95 ALA A C 1
ATOM 743 O O . ALA A 1 95 ? -13.810 -7.745 1.457 1.00 95.81 95 ALA A O 1
ATOM 744 N N . ALA A 1 96 ? -12.894 -6.612 3.176 1.00 94.94 96 ALA A N 1
ATOM 745 C CA . ALA A 1 96 ? -11.628 -7.313 3.168 1.00 94.94 96 ALA A CA 1
ATOM 746 C C . ALA A 1 96 ? -11.841 -8.775 3.574 1.00 94.94 96 ALA A C 1
ATOM 748 O O . ALA A 1 96 ? -12.660 -9.109 4.426 1.00 94.94 96 ALA A O 1
ATOM 749 N N . VAL A 1 97 ? -11.070 -9.667 2.958 1.00 93.81 97 VAL A N 1
ATOM 750 C CA . VAL A 1 97 ? -11.070 -11.083 3.327 1.00 93.81 97 VAL A CA 1
ATOM 751 C C . VAL A 1 97 ? -9.799 -11.366 4.101 1.00 93.81 97 VAL A C 1
ATOM 753 O O . VAL A 1 97 ? -8.706 -11.227 3.540 1.00 93.81 97 VAL A O 1
ATOM 756 N N . LEU A 1 98 ? -9.957 -11.811 5.348 1.00 90.75 98 LEU A N 1
ATOM 757 C CA . LEU A 1 98 ? -8.845 -12.173 6.214 1.00 90.75 98 LEU A CA 1
ATOM 758 C C . LEU A 1 98 ? -7.976 -13.245 5.550 1.00 90.75 98 LEU A C 1
ATOM 760 O O . LEU A 1 98 ? -8.445 -14.322 5.167 1.00 90.75 98 LEU A O 1
ATOM 764 N N . HIS A 1 99 ? -6.685 -12.954 5.415 1.00 85.81 99 HIS A N 1
ATOM 765 C CA . HIS A 1 99 ? -5.730 -13.932 4.927 1.00 85.81 99 HIS A CA 1
ATOM 766 C C . HIS A 1 99 ? -5.344 -14.870 6.075 1.00 85.81 99 HIS A C 1
ATOM 768 O O . HIS A 1 99 ? -4.468 -14.558 6.870 1.00 85.81 99 HIS A O 1
ATOM 774 N N . ARG A 1 100 ? -6.002 -16.033 6.157 1.00 75.25 100 ARG A N 1
ATOM 775 C CA . ARG A 1 100 ? -5.771 -17.049 7.205 1.00 75.25 100 ARG A CA 1
ATOM 776 C C . ARG A 1 100 ? -4.506 -17.898 6.996 1.00 75.25 100 ARG A C 1
ATOM 778 O O . ARG A 1 100 ? -4.370 -18.955 7.601 1.00 75.25 100 ARG A O 1
ATOM 785 N N . GLY A 1 101 ? -3.603 -17.476 6.113 1.00 69.25 101 GLY A N 1
ATOM 786 C CA . GLY A 1 101 ? -2.317 -18.143 5.933 1.00 69.25 101 GLY A CA 1
ATOM 787 C C . GLY A 1 101 ? -1.429 -17.930 7.157 1.00 69.25 101 GLY A C 1
ATOM 788 O O . GLY A 1 101 ? -1.354 -16.822 7.684 1.00 69.25 101 GLY A O 1
ATOM 789 N N . HIS A 1 102 ? -0.739 -18.978 7.607 1.00 59.81 102 HIS A N 1
ATOM 790 C CA . HIS A 1 102 ? 0.264 -18.839 8.657 1.00 59.81 102 HIS A CA 1
ATOM 791 C C . HIS A 1 102 ? 1.419 -17.980 8.134 1.00 59.81 102 HIS A C 1
ATOM 793 O O . HIS A 1 102 ? 2.173 -18.406 7.256 1.00 59.81 102 HIS A O 1
ATOM 799 N N . VAL A 1 103 ? 1.583 -16.775 8.684 1.00 65.44 103 VAL A N 1
ATOM 800 C CA . VAL A 1 103 ? 2.826 -16.019 8.525 1.00 65.44 103 VAL A CA 1
ATOM 801 C C . VAL A 1 103 ? 3.883 -16.764 9.335 1.00 65.44 103 VAL A C 1
ATOM 803 O O . VAL A 1 103 ? 4.002 -16.599 10.542 1.00 65.44 103 VAL A O 1
ATOM 806 N N . THR A 1 104 ? 4.622 -17.655 8.677 1.00 67.81 104 THR A N 1
ATOM 807 C CA . THR A 1 104 ? 5.654 -18.479 9.328 1.00 67.81 104 THR A CA 1
ATOM 808 C C . THR A 1 104 ? 6.907 -17.685 9.685 1.00 67.81 104 THR A C 1
ATOM 810 O O . THR A 1 104 ? 7.774 -18.179 10.402 1.00 67.81 104 THR A O 1
ATOM 813 N N . ARG A 1 105 ? 7.026 -16.452 9.180 1.00 78.75 105 ARG A N 1
ATOM 814 C CA . ARG A 1 105 ? 8.185 -15.585 9.389 1.00 78.75 105 ARG A CA 1
ATOM 815 C C . ARG A 1 105 ? 7.893 -14.529 10.444 1.00 78.75 105 ARG A C 1
ATOM 817 O O . ARG A 1 105 ? 6.856 -13.878 10.422 1.00 78.75 105 ARG A O 1
ATOM 824 N N . ARG A 1 106 ? 8.851 -14.331 11.344 1.00 89.56 106 ARG A N 1
ATOM 825 C CA . ARG A 1 106 ? 8.805 -13.274 12.354 1.00 89.56 106 ARG A CA 1
ATOM 826 C C . ARG A 1 106 ? 8.882 -11.903 11.679 1.00 89.56 106 ARG A C 1
ATOM 828 O O . ARG A 1 106 ? 9.751 -11.684 10.838 1.00 89.56 106 ARG A O 1
ATOM 835 N N . LEU A 1 107 ? 8.002 -10.987 12.077 1.00 90.88 107 LEU A N 1
ATOM 836 C CA . LEU A 1 107 ? 8.128 -9.574 11.727 1.00 90.88 107 LEU A CA 1
ATOM 837 C C . LEU A 1 107 ? 9.272 -8.969 12.543 1.00 90.88 107 LEU A C 1
ATOM 839 O O . LEU A 1 107 ? 9.346 -9.164 13.758 1.00 90.88 107 LEU A O 1
ATOM 843 N N . VAL A 1 108 ? 10.169 -8.268 11.862 1.00 93.94 108 VAL A N 1
ATOM 844 C CA . VAL A 1 108 ? 11.324 -7.599 12.462 1.00 93.94 108 VAL A CA 1
ATOM 845 C C . VAL A 1 108 ? 11.196 -6.117 12.150 1.00 93.94 108 VAL A C 1
ATOM 847 O O . VAL A 1 108 ? 10.811 -5.761 11.035 1.00 93.94 108 VAL A O 1
ATOM 850 N N . ALA A 1 109 ? 11.462 -5.273 13.147 1.00 94.12 109 ALA A N 1
ATOM 851 C CA . ALA A 1 109 ? 11.507 -3.834 12.941 1.00 94.12 109 ALA A CA 1
ATOM 852 C C . ALA A 1 109 ? 12.594 -3.501 11.912 1.00 94.12 109 ALA A C 1
ATOM 854 O O . ALA A 1 109 ? 13.668 -4.101 11.918 1.00 94.12 109 ALA A O 1
ATOM 855 N N . GLU A 1 110 ? 12.285 -2.581 11.007 1.00 93.94 110 GLU A N 1
ATOM 856 C CA . GLU A 1 110 ? 13.246 -2.109 10.017 1.00 93.94 110 GLU A CA 1
ATOM 857 C C . GLU A 1 110 ? 14.375 -1.340 10.721 1.00 93.94 110 GLU A C 1
ATOM 859 O O . GLU A 1 110 ? 14.101 -0.482 11.557 1.00 93.94 110 GLU A O 1
ATOM 864 N N . ASP A 1 111 ? 15.626 -1.672 10.391 1.00 95.56 111 ASP A N 1
ATOM 865 C CA . ASP A 1 111 ? 16.852 -1.094 10.979 1.00 95.56 111 ASP A CA 1
ATOM 866 C C . ASP A 1 111 ? 17.673 -0.306 9.939 1.00 95.56 111 ASP A C 1
ATOM 868 O O . ASP A 1 111 ? 18.860 -0.041 10.097 1.00 95.56 111 ASP A O 1
ATOM 872 N N . VAL A 1 112 ? 17.049 0.019 8.807 1.00 96.38 112 VAL A N 1
ATOM 873 C CA . VAL A 1 112 ? 17.659 0.802 7.731 1.00 96.38 112 VAL A CA 1
ATOM 874 C C . VAL A 1 112 ? 16.850 2.063 7.487 1.00 96.38 112 VAL A C 1
ATOM 876 O O . VAL A 1 112 ? 15.642 2.103 7.733 1.00 96.38 112 VAL A O 1
ATOM 879 N N . ASP A 1 113 ? 17.517 3.092 6.971 1.00 94.88 113 ASP A N 1
ATOM 880 C CA . ASP A 1 113 ? 16.849 4.335 6.621 1.00 94.88 113 ASP A CA 1
ATOM 881 C C . ASP A 1 113 ? 15.789 4.111 5.543 1.00 94.88 113 ASP A C 1
ATOM 883 O O . ASP A 1 113 ? 15.990 3.419 4.539 1.00 94.88 113 ASP A O 1
ATOM 887 N N . ARG A 1 114 ? 14.648 4.772 5.734 1.00 94.50 114 ARG A N 1
ATOM 888 C CA . ARG A 1 114 ? 13.560 4.772 4.762 1.00 94.50 114 ARG A CA 1
ATOM 889 C C . ARG A 1 114 ? 14.043 5.352 3.432 1.00 94.50 114 ARG A C 1
ATOM 891 O O . ARG A 1 114 ? 14.684 6.400 3.398 1.00 94.50 114 ARG A O 1
ATOM 898 N N . VAL A 1 115 ? 13.612 4.745 2.325 1.00 94.56 115 VAL A N 1
ATOM 899 C CA . VAL A 1 115 ? 13.751 5.345 0.989 1.00 94.56 115 VAL A CA 1
ATOM 900 C C . VAL A 1 115 ? 13.005 6.680 0.945 1.00 94.56 115 VAL A C 1
ATOM 902 O O . VAL A 1 115 ? 11.788 6.729 1.130 1.00 94.56 115 VAL A O 1
ATOM 905 N N . GLN A 1 116 ? 13.736 7.759 0.676 1.00 96.31 116 GLN A N 1
ATOM 906 C CA . GLN A 1 116 ? 13.201 9.115 0.590 1.00 96.31 116 GLN A CA 1
ATOM 907 C C . GLN A 1 116 ? 13.570 9.766 -0.741 1.00 96.31 116 GLN A C 1
ATOM 909 O O . GLN A 1 116 ? 14.593 9.456 -1.354 1.00 96.31 116 GLN A O 1
ATOM 914 N N . GLN A 1 117 ? 12.741 10.711 -1.178 1.00 96.06 117 GLN A N 1
ATOM 915 C CA . GLN A 1 117 ? 13.113 11.602 -2.266 1.00 96.06 117 GLN A CA 1
ATOM 916 C C . GLN A 1 117 ? 14.165 12.597 -1.758 1.00 96.06 117 GLN A C 1
ATOM 918 O O . GLN A 1 117 ? 13.869 13.449 -0.930 1.00 96.06 117 GLN A O 1
ATOM 923 N N . ILE A 1 118 ? 15.387 12.512 -2.283 1.00 96.94 118 ILE A N 1
ATOM 924 C CA . ILE A 1 118 ? 16.520 13.360 -1.860 1.00 96.94 118 ILE A CA 1
ATOM 925 C C . ILE A 1 118 ? 16.691 14.635 -2.699 1.00 96.94 118 ILE A C 1
ATOM 927 O O . ILE A 1 118 ? 17.602 15.428 -2.476 1.00 96.94 118 ILE A O 1
ATOM 931 N N . GLY A 1 119 ? 15.843 14.828 -3.706 1.00 96.25 119 GLY A N 1
ATOM 932 C CA . GLY A 1 119 ? 15.875 16.006 -4.559 1.00 96.25 119 GLY A CA 1
ATOM 933 C C . GLY A 1 119 ? 15.010 15.858 -5.801 1.00 96.25 119 GLY A C 1
ATOM 934 O O . GLY A 1 119 ? 14.397 14.819 -6.055 1.00 96.25 119 GLY A O 1
ATOM 935 N N . GLN A 1 120 ? 14.980 16.920 -6.596 1.00 96.62 120 GLN A N 1
ATOM 936 C CA . GLN A 1 120 ? 14.319 16.960 -7.893 1.00 96.62 120 GLN A CA 1
ATOM 937 C C . GLN A 1 120 ? 15.288 17.547 -8.919 1.00 96.62 120 GLN A C 1
ATOM 939 O O . GLN A 1 120 ? 16.064 18.458 -8.620 1.00 96.62 120 GLN A O 1
ATOM 944 N N . ARG A 1 121 ? 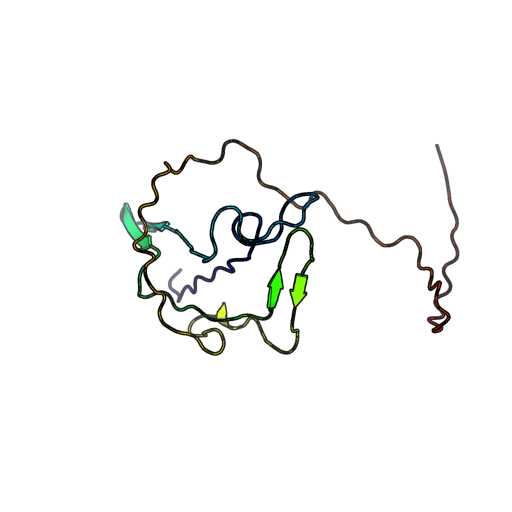15.270 17.003 -10.135 1.00 95.62 121 ARG A N 1
ATOM 945 C CA . ARG A 1 121 ? 16.038 17.523 -11.267 1.00 95.62 121 ARG A CA 1
ATOM 946 C C . ARG A 1 121 ? 15.062 17.942 -12.355 1.00 95.62 121 ARG A C 1
ATOM 948 O O . ARG A 1 121 ? 14.237 17.139 -12.780 1.00 95.62 121 ARG A O 1
ATOM 955 N N . SER A 1 122 ? 15.153 19.196 -12.783 1.00 95.94 122 SER A N 1
ATOM 956 C CA . SER A 1 122 ? 14.405 19.684 -13.940 1.00 95.94 122 SER A CA 1
ATOM 957 C C . SER A 1 122 ? 15.035 19.151 -15.222 1.00 95.94 122 SER A C 1
ATOM 959 O O . SER A 1 122 ? 16.257 19.014 -15.308 1.00 95.94 122 SER A O 1
ATOM 961 N N . ALA A 1 123 ? 14.211 18.872 -16.230 1.00 92.25 123 ALA A N 1
ATOM 962 C CA . ALA A 1 123 ? 14.715 18.564 -17.560 1.00 92.25 123 ALA A CA 1
ATOM 963 C C . ALA A 1 123 ? 15.539 19.753 -18.082 1.00 92.25 123 ALA A C 1
ATOM 965 O O . ALA A 1 123 ? 15.076 20.892 -18.059 1.00 92.25 123 ALA A O 1
ATOM 966 N N . VAL A 1 124 ? 16.765 19.486 -18.535 1.00 94.12 124 VAL A N 1
ATOM 967 C CA . VAL A 1 124 ? 17.682 20.517 -19.059 1.00 94.12 124 VAL A CA 1
ATOM 968 C C . VAL A 1 124 ? 17.632 20.632 -20.582 1.00 94.12 124 VAL A C 1
ATOM 970 O O . VAL A 1 124 ? 18.045 21.640 -21.147 1.00 94.12 124 VAL A O 1
ATOM 973 N N . SER A 1 125 ? 17.117 19.607 -21.258 1.00 91.75 125 SER A N 1
ATOM 974 C CA . SER A 1 125 ? 16.928 19.574 -22.705 1.00 91.75 125 SER A CA 1
ATOM 975 C C . SER A 1 125 ? 15.784 18.626 -23.070 1.00 91.75 125 SER A C 1
ATOM 977 O O . SER A 1 125 ? 15.406 17.750 -22.292 1.00 91.75 125 SER A O 1
ATOM 979 N N . HIS A 1 126 ? 15.220 18.815 -24.261 1.00 86.88 126 HIS A N 1
ATOM 980 C CA . HIS A 1 126 ? 14.192 17.949 -24.828 1.00 86.88 126 HIS A CA 1
ATOM 981 C C . HIS A 1 126 ? 14.478 17.754 -26.316 1.00 86.88 1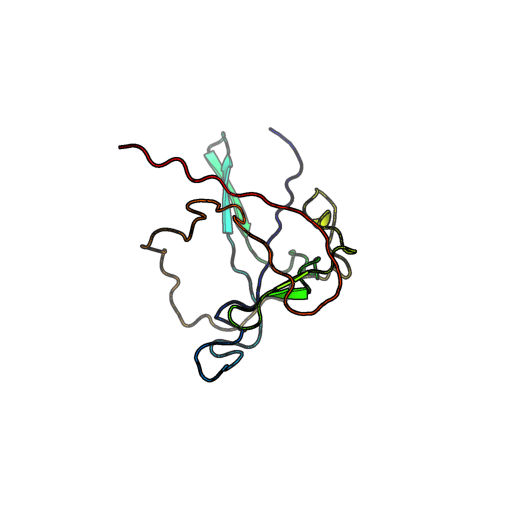26 HIS A C 1
ATOM 983 O O . HIS A 1 126 ? 14.686 18.722 -27.048 1.00 86.88 126 HIS A O 1
ATOM 989 N N . VAL A 1 127 ? 14.488 16.500 -26.762 1.00 84.75 127 VAL A N 1
ATOM 990 C CA . VAL A 1 127 ? 14.686 16.126 -28.165 1.00 84.75 127 VAL A CA 1
ATOM 991 C C . VAL A 1 127 ? 13.584 15.145 -28.537 1.00 84.75 127 VAL A C 1
ATOM 993 O O . VAL A 1 127 ? 13.360 14.169 -27.826 1.00 84.75 127 VAL A O 1
ATOM 996 N N . SER A 1 128 ? 12.901 15.388 -29.654 1.00 84.81 128 SER A N 1
ATOM 997 C CA . SER A 1 128 ? 11.904 14.469 -30.212 1.00 84.81 128 SER A CA 1
ATOM 998 C C . SER A 1 128 ? 12.494 13.764 -31.440 1.00 84.81 128 SER A C 1
ATOM 1000 O O . SER A 1 128 ? 12.392 14.297 -32.545 1.00 84.81 128 SER A O 1
ATOM 1002 N N . PRO A 1 129 ? 13.139 12.593 -31.273 1.00 76.75 129 PRO A N 1
ATOM 1003 C CA . PRO A 1 129 ? 13.850 11.910 -32.358 1.00 76.75 129 PRO A CA 1
ATOM 1004 C C . PRO A 1 129 ? 12.914 11.338 -33.432 1.00 76.75 129 PRO A C 1
ATOM 1006 O O . PRO A 1 129 ? 13.313 11.192 -34.583 1.00 76.75 129 PRO A O 1
ATOM 1009 N N . SER A 1 130 ? 11.652 11.059 -33.095 1.00 76.44 130 SER A N 1
ATOM 1010 C CA . SER A 1 130 ? 10.617 10.737 -34.080 1.00 76.44 130 SER A CA 1
ATOM 1011 C C . SER A 1 130 ? 9.849 12.013 -34.426 1.00 76.44 130 SER A C 1
ATOM 1013 O O . SER A 1 130 ? 9.271 12.627 -33.531 1.00 76.44 130 SER A O 1
ATOM 1015 N N . ALA A 1 131 ? 9.836 12.407 -35.699 1.00 50.00 131 ALA A N 1
ATOM 1016 C CA . ALA A 1 131 ? 9.396 13.707 -36.215 1.00 50.00 131 ALA A CA 1
ATOM 1017 C C . ALA A 1 131 ? 7.883 14.030 -36.090 1.00 50.00 131 ALA A C 1
ATOM 1019 O O . ALA A 1 131 ? 7.252 14.481 -37.045 1.00 50.00 131 ALA A O 1
ATOM 1020 N N . ARG A 1 132 ? 7.282 13.873 -34.907 1.00 55.03 132 ARG A N 1
ATOM 1021 C CA . ARG A 1 132 ? 6.073 14.614 -34.533 1.00 55.03 132 ARG A CA 1
ATOM 1022 C C . ARG A 1 132 ? 6.522 15.903 -33.852 1.00 55.03 132 ARG A C 1
ATOM 1024 O O . ARG A 1 132 ? 7.048 15.882 -32.747 1.00 55.03 132 ARG A O 1
ATOM 1031 N N . ARG A 1 133 ? 6.399 17.014 -34.583 1.00 45.41 133 ARG A N 1
ATOM 1032 C CA . ARG A 1 133 ? 6.856 18.349 -34.180 1.00 45.41 133 ARG A CA 1
ATOM 1033 C C . ARG A 1 133 ? 6.229 18.750 -32.839 1.00 45.41 133 ARG A C 1
ATOM 1035 O O . ARG A 1 133 ? 5.046 19.059 -32.796 1.00 45.41 133 ARG A O 1
ATOM 1042 N N . CYS A 1 134 ? 7.043 18.847 -31.794 1.00 45.66 134 CYS A N 1
ATOM 1043 C CA . CYS A 1 134 ? 6.846 19.836 -30.740 1.00 45.66 134 CYS A CA 1
ATOM 1044 C C . CYS A 1 134 ? 7.974 20.854 -30.893 1.00 45.66 134 CYS A C 1
ATOM 1046 O O . CYS A 1 134 ? 9.118 20.592 -30.526 1.00 45.66 134 CYS A O 1
ATOM 1048 N N . SER A 1 135 ? 7.680 21.997 -31.513 1.00 44.88 135 SER A N 1
ATOM 1049 C CA . SER A 1 135 ? 8.608 23.123 -31.532 1.00 44.88 135 SER A CA 1
ATOM 1050 C C . SER A 1 135 ? 8.621 23.756 -30.145 1.00 44.88 135 SER A C 1
ATOM 1052 O O . SER A 1 135 ? 7.695 24.471 -29.767 1.00 44.88 135 SER A O 1
ATOM 1054 N N . THR A 1 136 ? 9.674 23.508 -29.379 1.00 49.75 136 THR A N 1
ATOM 1055 C CA . THR A 1 136 ? 10.021 24.347 -28.233 1.00 49.75 136 THR A CA 1
ATOM 1056 C C . THR A 1 136 ? 11.504 24.647 -28.333 1.00 49.75 136 THR A C 1
ATOM 1058 O O . THR A 1 136 ? 12.347 23.763 -28.203 1.00 49.75 136 THR A O 1
ATOM 1061 N N . SER A 1 137 ? 11.815 25.896 -28.661 1.00 37.62 137 SER A N 1
ATOM 1062 C CA . SER A 1 137 ? 13.178 26.398 -28.784 1.00 37.62 137 SER A CA 1
ATOM 1063 C C . SER A 1 137 ? 13.773 26.555 -27.386 1.00 37.62 137 SER A C 1
ATOM 1065 O O . SER A 1 137 ? 13.259 27.338 -26.592 1.00 37.62 137 SER A O 1
ATOM 1067 N N . VAL A 1 138 ? 14.875 25.865 -27.094 1.00 45.69 138 VAL A N 1
ATOM 1068 C CA . VAL A 1 138 ? 15.692 26.122 -25.900 1.00 45.69 138 VAL A CA 1
ATOM 1069 C C . VAL A 1 138 ? 17.079 26.548 -26.370 1.00 45.69 138 VAL A C 1
ATOM 1071 O O . VAL A 1 138 ? 17.765 25.789 -27.052 1.00 45.69 138 VAL A O 1
ATOM 1074 N N . ARG A 1 139 ? 17.487 27.778 -26.032 1.00 40.50 139 ARG A N 1
ATOM 1075 C CA . ARG A 1 139 ? 18.891 28.206 -26.107 1.00 40.50 139 ARG A CA 1
ATOM 1076 C C . ARG A 1 139 ? 19.546 27.966 -24.754 1.00 40.50 139 ARG A C 1
ATOM 1078 O O . ARG A 1 139 ? 18.981 28.329 -23.727 1.00 40.50 139 ARG A O 1
ATOM 1085 N N . ILE A 1 140 ? 20.746 27.402 -24.784 1.00 54.09 140 ILE A N 1
ATOM 1086 C CA . ILE A 1 140 ? 21.609 27.198 -23.622 1.00 54.09 140 ILE A CA 1
ATOM 1087 C C . ILE A 1 140 ? 22.688 28.283 -23.652 1.00 54.09 140 ILE A C 1
ATOM 1089 O O . ILE A 1 140 ? 23.365 28.440 -24.666 1.00 54.09 140 ILE A O 1
ATOM 1093 N N . SER A 1 141 ? 22.890 28.985 -22.539 1.00 39.25 141 SER A N 1
ATOM 1094 C CA . SER A 1 141 ? 24.177 29.605 -22.229 1.00 39.25 141 SER A CA 1
ATOM 1095 C C . SER A 1 141 ? 24.707 28.991 -20.936 1.00 39.25 141 SER A C 1
ATOM 1097 O O . SER A 1 141 ? 24.063 29.037 -19.890 1.00 39.25 141 SER A O 1
ATOM 1099 N N . GLN A 1 142 ? 25.884 28.371 -21.016 1.00 42.88 142 GLN A N 1
ATOM 1100 C CA . GLN A 1 142 ? 26.679 28.078 -19.833 1.00 42.88 142 GLN A CA 1
ATOM 1101 C C . GLN A 1 142 ? 27.389 29.364 -19.417 1.00 42.88 142 GLN A C 1
ATOM 1103 O O . GLN A 1 142 ? 28.103 29.964 -20.218 1.00 42.88 142 GLN A O 1
ATOM 1108 N N . ALA A 1 143 ? 27.235 29.754 -18.158 1.00 40.34 143 ALA A N 1
ATOM 1109 C CA . ALA A 1 143 ? 28.221 30.581 -17.488 1.00 40.34 143 ALA A CA 1
ATOM 1110 C C . ALA A 1 143 ? 28.882 29.711 -16.417 1.00 40.34 143 ALA A C 1
ATOM 1112 O O . ALA A 1 143 ? 28.317 29.477 -15.352 1.00 40.34 143 ALA A O 1
ATOM 1113 N N . GLN A 1 144 ? 30.069 29.191 -16.732 1.00 41.97 144 GLN A N 1
ATOM 1114 C CA . GLN A 1 144 ? 31.037 28.839 -15.701 1.00 41.97 144 GLN A CA 1
ATOM 1115 C C . GLN A 1 144 ? 31.536 30.128 -15.042 1.00 41.97 144 GLN A C 1
ATOM 1117 O O . GLN A 1 144 ? 31.763 31.119 -15.740 1.00 41.97 144 GLN A O 1
ATOM 1122 N N . ARG A 1 145 ? 31.757 30.078 -13.729 1.00 38.38 145 ARG A N 1
ATOM 1123 C CA . ARG A 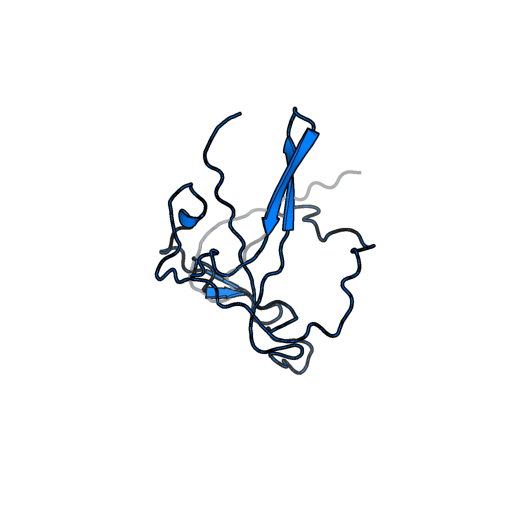1 145 ? 32.817 30.766 -12.965 1.00 38.38 145 ARG A CA 1
ATOM 1124 C C . ARG A 1 145 ? 32.813 30.106 -11.577 1.00 38.38 145 ARG A C 1
ATOM 1126 O O . ARG A 1 145 ? 31.735 29.935 -11.017 1.00 38.38 145 ARG A O 1
ATOM 1133 N N . ALA A 1 146 ? 33.874 29.371 -11.244 1.00 39.16 146 ALA A N 1
ATOM 1134 C CA . ALA A 1 146 ? 35.150 29.814 -10.660 1.00 39.16 146 ALA A CA 1
ATOM 1135 C C . ALA A 1 146 ? 35.027 29.901 -9.137 1.00 39.16 146 ALA A C 1
ATOM 1137 O O . ALA A 1 146 ? 34.236 30.748 -8.674 1.00 39.16 146 ALA A O 1
#

Organism: NCBI:txid246141

pLDDT: mean 86.42, std 16.42, range [37.62, 97.19]

Solvent-accessible surface area (backbone atoms only — not comparable to full-atom values): 10229 Å² total; per-residue (Å²): 137,90,77,87,82,56,87,77,83,89,83,70,39,41,74,46,37,15,39,45,70,95,81,58,42,59,32,78,74,34,90,70,91,84,81,85,53,76,46,77,46,77,44,97,88,72,50,72,50,75,54,64,69,55,55,85,41,75,43,55,59,61,28,66,75,42,47,28,81,73,82,43,72,44,69,44,85,89,47,70,74,60,40,56,42,69,95,42,68,40,63,82,53,38,70,37,76,77,78,86,67,80,76,88,67,82,89,71,83,84,91,66,83,77,92,70,87,90,76,85,81,78,85,90,74,86,82,70,91,64,90,67,87,76,92,73,92,78,86,88,80,89,78,88,79,135

Radius of gyration: 22.35 Å; Cα contacts (8 Å, |Δi|>4): 158; chains: 1; bounding box: 52×50×66 Å

Nearest PDB structures (foldseek):
  3w5n-assembly1_A  TM=8.154E-01  e=6.805E-03  Streptomyces avermitilis MA-4680 = NBRC 14893
  6gsz-assembly1_A  TM=8.250E-01  e=5.579E-02  Aspergillus terreus

Mean predicted aligned error: 8.96 Å

Secondary structure (DSSP, 8-state):
-------------HHHHSEETTTTEE-SS-SS-----EEEEE-TTS-EEEEE--TT-EE---SEEEEETTTEEEE-TTS--GGGSTT---TT-EE-----S---SPP----SPPP-------------SSS---------------